Protein AF-A0A7W8E4Y2-F1 (afdb_monomer_lite)

Foldseek 3Di:
DPPPPDQWDWDQDPVRWIFTAGPQLRDGLDIGNDPVVVVVSSVPDDDDPVSNVVVVVVVVVVVVVD

Structure (mmCIF, N/CA/C/O backbone):
data_AF-A0A7W8E4Y2-F1
#
_entry.id   AF-A0A7W8E4Y2-F1
#
loop_
_atom_site.group_PDB
_atom_site.id
_atom_site.type_symbol
_atom_site.label_atom_id
_atom_site.label_alt_id
_atom_site.label_comp_id
_atom_site.label_asym_id
_atom_site.label_entity_id
_atom_site.label_seq_id
_atom_site.pdbx_PDB_ins_code
_atom_site.Cartn_x
_atom_site.Cartn_y
_atom_site.Cartn_z
_atom_site.occupancy
_atom_site.B_iso_or_equiv
_atom_site.auth_seq_id
_atom_site.auth_comp_id
_atom_site.auth_asym_id
_atom_site.auth_atom_id
_atom_site.pdbx_PDB_model_num
ATOM 1 N N . MET A 1 1 ? 12.629 21.270 3.956 1.00 47.47 1 MET A N 1
ATOM 2 C CA . MET A 1 1 ? 12.165 20.141 3.123 1.00 47.47 1 MET A CA 1
ATOM 3 C C . MET A 1 1 ? 10.755 19.803 3.580 1.00 47.47 1 MET A C 1
ATOM 5 O O . MET A 1 1 ? 10.630 19.375 4.724 1.00 47.47 1 MET A O 1
ATOM 9 N N . PRO A 1 2 ? 9.691 20.097 2.814 1.00 50.12 2 PRO A N 1
ATOM 10 C CA . PRO A 1 2 ? 8.349 1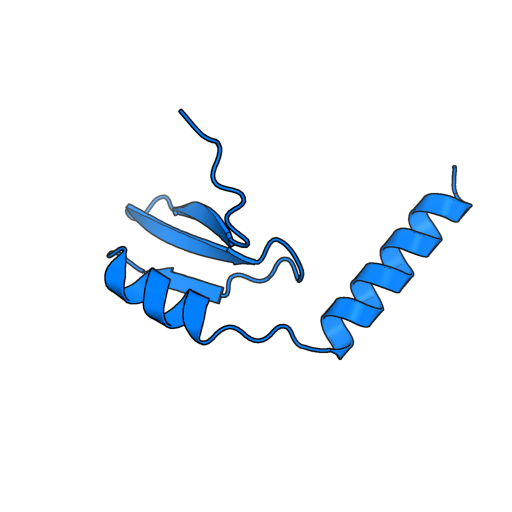9.761 3.261 1.00 50.12 2 PRO A CA 1
ATOM 11 C C . PRO A 1 2 ? 8.227 18.239 3.206 1.00 50.12 2 PRO A C 1
ATOM 13 O O . PRO A 1 2 ? 8.408 17.642 2.149 1.00 50.12 2 PRO A O 1
ATOM 16 N N . TYR A 1 3 ? 7.980 17.612 4.353 1.00 50.62 3 TYR A N 1
ATOM 17 C CA . TYR A 1 3 ? 7.526 16.229 4.405 1.00 50.62 3 TYR A CA 1
ATOM 18 C C . TYR A 1 3 ? 6.190 16.193 3.666 1.00 50.62 3 TYR A C 1
ATOM 20 O O . TYR A 1 3 ? 5.160 16.595 4.208 1.00 50.62 3 TYR A O 1
ATOM 28 N N . THR A 1 4 ? 6.219 15.834 2.385 1.00 57.41 4 THR A N 1
ATOM 29 C CA . THR A 1 4 ? 5.010 15.665 1.593 1.00 57.41 4 THR A CA 1
ATOM 30 C C . THR A 1 4 ? 4.170 14.611 2.299 1.00 57.41 4 THR A C 1
ATOM 32 O O . THR A 1 4 ? 4.665 13.547 2.679 1.00 57.41 4 THR A O 1
ATOM 35 N N . ASN A 1 5 ? 2.902 14.934 2.551 1.00 70.62 5 ASN A N 1
ATOM 36 C CA . ASN A 1 5 ? 1.935 14.023 3.155 1.00 70.62 5 ASN A CA 1
ATOM 37 C C . ASN A 1 5 ? 1.526 12.967 2.118 1.00 70.62 5 ASN A C 1
ATOM 39 O O . ASN A 1 5 ? 0.372 12.895 1.702 1.00 70.62 5 ASN A O 1
ATOM 43 N N 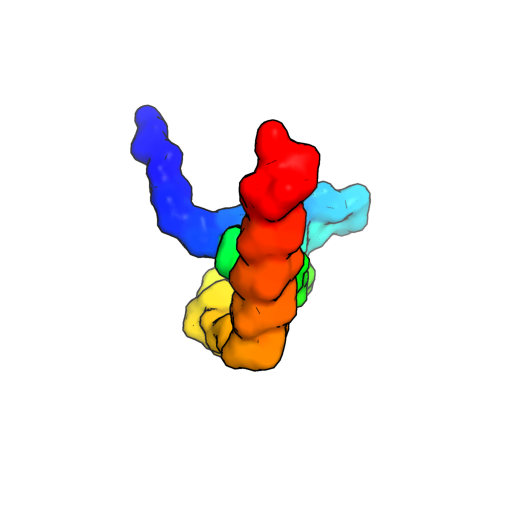. ASP A 1 6 ? 2.516 12.228 1.623 1.00 80.06 6 ASP A N 1
ATOM 44 C CA . ASP A 1 6 ? 2.334 11.221 0.601 1.00 80.06 6 ASP A CA 1
ATOM 45 C C . ASP A 1 6 ? 1.463 10.107 1.198 1.00 80.06 6 ASP A C 1
ATOM 47 O O . ASP A 1 6 ? 1.812 9.571 2.259 1.00 80.06 6 ASP A O 1
ATOM 51 N N . PRO A 1 7 ? 0.313 9.770 0.592 1.00 88.44 7 PRO A N 1
ATOM 52 C CA . PRO A 1 7 ? -0.521 8.668 1.056 1.00 88.44 7 PRO A CA 1
ATOM 53 C C . PRO A 1 7 ? 0.180 7.306 0.963 1.00 88.44 7 PRO A C 1
ATOM 55 O O . PRO A 1 7 ? -0.313 6.338 1.553 1.00 88.44 7 PRO A O 1
ATOM 58 N N . PHE A 1 8 ? 1.329 7.231 0.290 1.00 90.19 8 PHE A N 1
ATOM 59 C CA . PHE A 1 8 ? 2.123 6.028 0.131 1.00 90.19 8 PHE A CA 1
ATOM 60 C C . PHE A 1 8 ? 3.456 6.121 0.885 1.00 90.19 8 PHE A C 1
ATOM 62 O O . PHE A 1 8 ? 4.047 7.183 1.096 1.00 90.19 8 PHE A O 1
ATOM 69 N N . ALA A 1 9 ? 3.885 4.982 1.414 1.00 90.56 9 ALA A N 1
ATOM 70 C CA . ALA A 1 9 ? 5.208 4.760 1.965 1.00 90.56 9 ALA A CA 1
ATOM 71 C C . ALA A 1 9 ? 5.975 3.888 0.982 1.00 90.56 9 ALA A C 1
ATOM 73 O O . ALA A 1 9 ? 5.429 2.908 0.480 1.00 90.56 9 ALA A O 1
ATOM 74 N N . HIS A 1 10 ? 7.244 4.202 0.752 1.00 90.06 10 HIS A N 1
ATOM 75 C CA . HIS A 1 10 ? 8.068 3.401 -0.134 1.00 90.06 10 HIS A CA 1
ATOM 76 C C . HIS A 1 10 ? 9.105 2.596 0.626 1.00 90.06 10 HIS A C 1
ATOM 78 O O . HIS A 1 10 ? 9.790 3.129 1.499 1.00 90.06 10 HIS A O 1
ATOM 84 N N . ARG A 1 11 ? 9.253 1.326 0.257 1.00 90.44 11 ARG A N 1
ATOM 85 C CA . ARG A 1 11 ? 10.296 0.445 0.784 1.00 90.44 11 ARG A CA 1
ATOM 86 C C . ARG A 1 11 ? 11.201 -0.001 -0.351 1.00 90.44 11 ARG A C 1
ATOM 88 O O . ARG A 1 11 ? 10.712 -0.481 -1.362 1.00 90.44 11 ARG A O 1
ATOM 95 N N . ILE A 1 12 ? 12.511 0.131 -0.168 1.00 90.94 12 ILE A N 1
ATOM 96 C CA . ILE A 1 12 ? 13.495 -0.419 -1.104 1.00 90.94 12 ILE A CA 1
ATOM 97 C C . ILE A 1 12 ? 13.763 -1.870 -0.709 1.00 90.94 12 ILE A C 1
ATOM 99 O O . ILE A 1 12 ? 14.078 -2.162 0.446 1.00 90.94 12 ILE A O 1
ATOM 103 N N . ASN A 1 13 ? 13.616 -2.769 -1.670 1.00 89.50 13 ASN A N 1
ATOM 104 C CA . ASN A 1 13 ? 13.853 -4.193 -1.514 1.00 89.50 13 ASN A CA 1
ATOM 105 C C . ASN A 1 13 ? 15.325 -4.541 -1.808 1.00 89.50 13 ASN A C 1
ATOM 107 O O . ASN A 1 13 ? 16.001 -3.809 -2.534 1.00 89.50 13 ASN A O 1
ATOM 111 N N . PRO A 1 14 ? 15.835 -5.690 -1.317 1.00 91.56 14 PRO A N 1
ATOM 112 C CA . PRO A 1 14 ? 17.228 -6.102 -1.538 1.00 91.56 14 PRO A CA 1
ATOM 113 C C . PRO A 1 14 ? 17.619 -6.284 -3.011 1.00 91.56 14 PRO A C 1
ATOM 115 O O . PRO A 1 14 ? 18.788 -6.164 -3.357 1.00 91.56 14 PRO A O 1
ATOM 118 N N . ASN A 1 15 ? 16.647 -6.563 -3.881 1.00 88.06 15 ASN A N 1
ATOM 119 C CA . ASN A 1 15 ? 16.841 -6.681 -5.327 1.00 88.06 15 ASN A CA 1
ATOM 120 C C . ASN A 1 15 ? 16.877 -5.319 -6.055 1.00 88.06 15 ASN A C 1
ATOM 122 O O . ASN A 1 15 ? 16.933 -5.300 -7.279 1.00 88.06 15 ASN A O 1
ATOM 126 N N . GLY A 1 16 ? 16.801 -4.197 -5.331 1.00 86.31 16 GLY A N 1
ATOM 127 C CA . GLY A 1 16 ? 16.798 -2.844 -5.895 1.00 86.31 16 GLY A CA 1
ATOM 128 C C . GLY A 1 16 ? 15.421 -2.330 -6.327 1.00 86.31 16 GLY A C 1
ATOM 129 O O . GLY A 1 16 ? 15.302 -1.160 -6.679 1.00 86.31 16 GLY A O 1
ATOM 130 N N . THR A 1 17 ? 14.372 -3.155 -6.262 1.00 89.25 17 THR A N 1
ATOM 131 C CA . THR A 1 17 ? 12.996 -2.707 -6.539 1.00 89.25 17 THR A CA 1
ATOM 132 C C . THR A 1 17 ? 12.436 -1.872 -5.387 1.00 89.25 17 THR A C 1
ATOM 134 O O . THR A 1 17 ? 12.910 -1.947 -4.251 1.00 89.25 17 THR A O 1
ATOM 137 N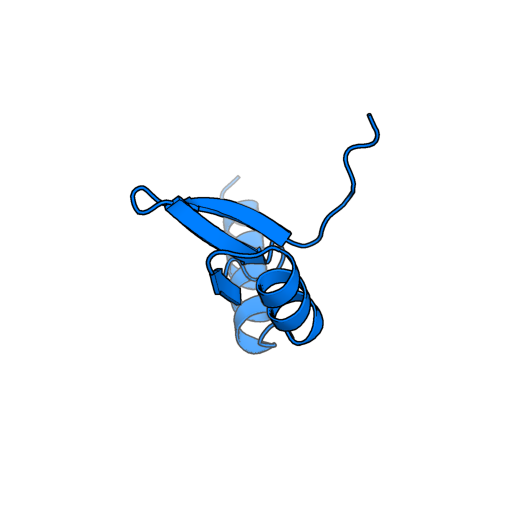 N . LYS A 1 18 ? 11.403 -1.081 -5.669 1.00 91.31 18 LYS A N 1
ATOM 138 C CA . LYS A 1 18 ? 10.702 -0.240 -4.701 1.00 91.31 18 LYS A CA 1
ATOM 139 C C . LYS A 1 18 ? 9.261 -0.719 -4.570 1.00 91.31 18 LYS A C 1
ATOM 141 O O . LYS A 1 18 ? 8.537 -0.787 -5.559 1.00 91.31 18 LYS A O 1
ATOM 146 N N . ASP A 1 19 ? 8.848 -1.034 -3.351 1.00 91.62 19 ASP A N 1
ATOM 147 C CA . ASP A 1 19 ? 7.446 -1.253 -3.016 1.00 91.62 19 ASP A CA 1
ATOM 148 C C . ASP A 1 19 ? 6.788 0.085 -2.713 1.00 91.62 19 ASP A C 1
ATOM 150 O O . ASP A 1 19 ? 7.344 0.887 -1.958 1.00 91.62 19 ASP A O 1
ATOM 154 N N . SER A 1 20 ? 5.583 0.293 -3.231 1.00 92.38 20 SER A N 1
ATOM 155 C CA . SER A 1 20 ? 4.692 1.365 -2.797 1.00 92.38 20 SER A CA 1
ATOM 156 C C . SER A 1 20 ? 3.595 0.797 -1.905 1.00 92.38 20 SER A C 1
ATOM 158 O O . SER A 1 20 ? 2.883 -0.130 -2.286 1.00 92.38 20 SER A O 1
ATOM 160 N N . ILE A 1 21 ? 3.483 1.316 -0.685 1.00 92.75 21 ILE A N 1
ATOM 161 C CA . ILE A 1 21 ? 2.626 0.790 0.378 1.00 92.75 21 ILE A CA 1
ATOM 162 C C . ILE A 1 21 ? 1.634 1.871 0.791 1.00 92.75 21 ILE A C 1
ATOM 164 O O . ILE A 1 21 ? 2.022 2.941 1.256 1.00 92.75 21 ILE A O 1
ATOM 168 N N . CYS A 1 22 ? 0.337 1.598 0.690 1.00 92.88 22 CYS A N 1
ATOM 169 C CA . CYS A 1 22 ? -0.686 2.560 1.088 1.00 92.88 22 CYS A CA 1
ATOM 170 C C . CYS A 1 22 ? -0.739 2.720 2.614 1.00 92.88 22 CYS A C 1
ATOM 172 O O . CYS A 1 22 ? -0.989 1.760 3.343 1.00 92.88 22 CYS A O 1
ATOM 174 N N . LYS A 1 23 ? -0.613 3.951 3.121 1.00 90.81 23 LYS A N 1
ATOM 175 C CA . LYS A 1 23 ? -0.680 4.251 4.566 1.00 90.81 23 LYS A CA 1
ATOM 176 C C . LYS A 1 23 ? -2.091 4.128 5.160 1.00 90.81 23 LYS A C 1
ATOM 178 O O . LYS A 1 23 ? -2.247 4.186 6.378 1.00 90.81 23 LYS A O 1
ATOM 183 N N . LYS A 1 24 ? -3.127 3.980 4.323 1.00 90.06 24 LYS A N 1
ATOM 184 C CA . LYS A 1 24 ? -4.523 3.804 4.767 1.00 90.06 24 LYS A CA 1
ATOM 185 C C . LYS A 1 24 ? -4.868 2.338 5.011 1.00 90.06 24 LYS A C 1
ATOM 187 O O . LYS A 1 24 ? -5.366 2.008 6.083 1.00 90.06 24 LYS A O 1
ATOM 192 N N . CYS A 1 25 ? -4.612 1.478 4.025 1.00 92.31 25 CYS A N 1
ATOM 193 C CA . CYS A 1 25 ? -4.987 0.059 4.061 1.00 92.31 25 CYS A CA 1
ATOM 194 C C . CYS A 1 25 ? -3.809 -0.894 4.345 1.00 92.31 25 CYS A C 1
ATOM 196 O O . CYS A 1 25 ? -4.027 -2.097 4.516 1.00 92.31 25 CYS A O 1
ATOM 198 N N . PHE A 1 26 ? -2.580 -0.365 4.404 1.00 90.19 26 PHE A N 1
ATOM 199 C CA . PHE A 1 26 ? -1.330 -1.095 4.652 1.00 90.19 26 PHE A CA 1
ATOM 200 C C . PHE A 1 26 ? -1.045 -2.223 3.650 1.00 90.19 26 PHE A C 1
ATOM 202 O O . PHE A 1 26 ? -0.375 -3.199 3.981 1.00 90.19 26 PHE A O 1
ATOM 209 N N . LEU A 1 27 ? -1.561 -2.104 2.425 1.00 90.75 27 LEU A N 1
ATOM 210 C CA . LEU A 1 27 ? -1.242 -3.006 1.323 1.00 90.75 27 LEU A CA 1
ATOM 211 C C . LEU A 1 27 ? -0.108 -2.452 0.472 1.00 90.75 27 LEU A C 1
ATOM 213 O O . LEU A 1 27 ? -0.051 -1.247 0.216 1.00 90.75 27 LEU A O 1
ATOM 217 N N . THR A 1 28 ? 0.739 -3.358 -0.011 1.00 93.25 28 THR A N 1
ATOM 218 C CA . THR A 1 28 ? 1.634 -3.076 -1.130 1.00 93.25 28 THR A CA 1
ATOM 219 C C . THR A 1 28 ? 0.781 -2.934 -2.383 1.00 93.25 28 THR A C 1
ATOM 221 O O . THR A 1 28 ? 0.161 -3.890 -2.837 1.00 93.25 28 THR A O 1
ATOM 224 N N . VAL A 1 29 ? 0.723 -1.712 -2.893 1.00 91.31 29 VAL A N 1
ATOM 225 C CA . VAL A 1 29 ? 0.001 -1.310 -4.101 1.00 91.31 29 VAL A CA 1
ATOM 226 C C . VAL A 1 29 ? 0.716 -1.813 -5.348 1.00 91.31 29 VAL A C 1
ATOM 228 O O . VAL A 1 29 ? 0.085 -2.152 -6.343 1.00 91.31 29 VAL A O 1
ATOM 231 N N . GLY A 1 30 ? 2.043 -1.883 -5.279 1.00 89.12 30 GLY A N 1
ATOM 232 C CA . GLY A 1 30 ? 2.873 -2.348 -6.371 1.00 89.12 30 GLY A CA 1
ATOM 233 C C . GLY A 1 30 ? 4.339 -2.427 -5.988 1.00 89.12 30 GLY A C 1
ATOM 234 O O . GLY A 1 30 ? 4.769 -1.808 -5.013 1.00 89.12 30 GLY A O 1
ATOM 235 N N . THR A 1 31 ? 5.086 -3.174 -6.792 1.00 90.44 31 THR A N 1
ATOM 236 C CA . THR A 1 31 ? 6.545 -3.261 -6.744 1.00 90.44 31 THR A CA 1
ATOM 237 C C . THR A 1 31 ? 7.071 -2.926 -8.126 1.00 90.44 31 THR A C 1
ATOM 239 O O . THR A 1 31 ? 6.573 -3.449 -9.122 1.00 90.44 31 THR A O 1
ATOM 242 N N . GLY A 1 32 ? 8.073 -2.063 -8.216 1.00 85.19 32 GLY A N 1
ATOM 243 C CA . GLY A 1 32 ? 8.718 -1.810 -9.495 1.00 85.19 32 GLY A CA 1
ATOM 244 C C . GLY A 1 32 ? 9.984 -0.994 -9.371 1.00 85.19 32 GLY A C 1
ATOM 245 O O . GLY A 1 32 ? 10.424 -0.633 -8.282 1.00 85.19 32 GLY A O 1
ATOM 246 N N . GLU A 1 33 ? 10.609 -0.786 -10.517 1.00 80.56 33 GLU A N 1
ATOM 247 C CA . GLU A 1 33 ? 11.977 -0.277 -10.605 1.00 80.56 33 GLU A CA 1
ATOM 248 C C . GLU A 1 33 ? 12.016 1.230 -10.882 1.00 80.56 33 GLU A C 1
ATOM 250 O O . GLU A 1 33 ? 12.990 1.893 -10.538 1.00 80.56 33 GLU A O 1
ATOM 255 N N . THR A 1 34 ? 10.945 1.784 -11.461 1.00 80.12 34 THR A N 1
ATOM 256 C CA . THR A 1 34 ? 10.853 3.195 -11.856 1.00 80.12 34 THR A CA 1
ATOM 257 C C . THR A 1 34 ? 9.750 3.931 -11.103 1.00 80.12 34 THR A C 1
ATOM 259 O O . THR A 1 34 ? 8.713 3.362 -10.746 1.00 80.12 34 THR A O 1
ATOM 262 N N . GLU A 1 35 ? 9.955 5.228 -10.873 1.00 80.00 35 GLU A N 1
ATOM 263 C CA . GLU A 1 35 ? 8.968 6.064 -10.187 1.00 80.00 35 GLU A CA 1
ATOM 264 C C . GLU A 1 35 ? 7.698 6.260 -11.016 1.00 80.00 35 GLU A C 1
ATOM 266 O O . GLU A 1 35 ? 6.610 6.359 -10.456 1.00 80.00 35 GLU A O 1
ATOM 271 N N . GLU A 1 36 ? 7.806 6.291 -12.344 1.00 84.19 36 GLU A N 1
ATOM 272 C CA . GLU A 1 36 ? 6.671 6.452 -13.252 1.00 84.19 36 GLU A CA 1
ATOM 273 C C . GLU A 1 36 ? 5.695 5.282 -13.129 1.00 84.19 36 GLU A C 1
ATOM 275 O O . GLU A 1 36 ? 4.485 5.493 -13.040 1.00 84.19 36 GLU A O 1
ATOM 280 N N . HIS A 1 37 ? 6.215 4.052 -13.065 1.00 82.38 37 HIS A N 1
ATOM 281 C CA . HIS A 1 37 ? 5.380 2.864 -12.922 1.00 82.38 37 HIS A CA 1
ATOM 282 C C . HIS A 1 37 ? 4.712 2.831 -11.540 1.00 82.38 37 HIS A C 1
ATOM 284 O O . HIS A 1 37 ? 3.523 2.533 -11.439 1.00 82.38 37 HIS A O 1
ATOM 290 N N . MET A 1 38 ? 5.436 3.233 -10.487 1.00 84.75 38 MET A N 1
ATOM 291 C CA . MET A 1 38 ? 4.869 3.366 -9.139 1.00 84.75 38 MET A CA 1
ATOM 292 C C . MET A 1 38 ? 3.758 4.410 -9.082 1.00 84.75 38 MET A C 1
ATOM 294 O O . MET A 1 38 ? 2.697 4.119 -8.544 1.00 84.75 38 MET A O 1
ATOM 298 N N . LYS A 1 39 ? 3.940 5.579 -9.706 1.00 85.62 39 LYS A N 1
ATOM 299 C CA . LYS A 1 39 ? 2.918 6.639 -9.732 1.00 85.62 39 LYS A CA 1
ATOM 300 C C . LYS A 1 39 ? 1.627 6.196 -10.413 1.00 85.62 39 LYS A C 1
ATOM 302 O O . LYS A 1 39 ? 0.552 6.634 -10.013 1.00 85.62 39 LYS A O 1
ATOM 307 N N . ILE A 1 40 ? 1.710 5.346 -11.438 1.00 86.94 40 ILE A N 1
ATOM 308 C CA . ILE A 1 40 ? 0.522 4.786 -12.096 1.00 86.94 40 ILE A CA 1
ATOM 309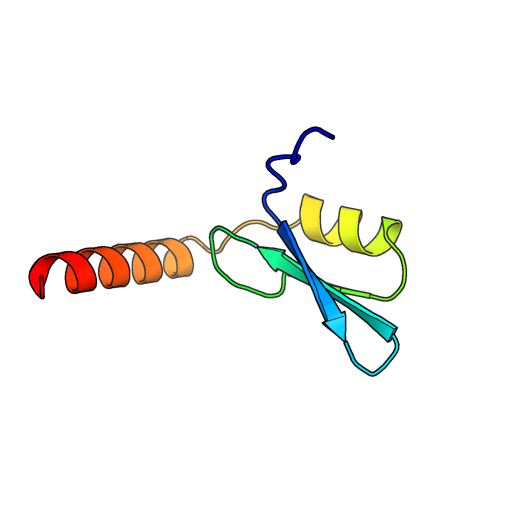 C C . ILE A 1 40 ? -0.222 3.855 -11.134 1.00 86.94 40 ILE A C 1
ATOM 311 O O . ILE A 1 40 ? -1.422 4.029 -10.942 1.00 86.94 40 ILE A O 1
ATOM 315 N N . LEU A 1 41 ? 0.491 2.929 -10.486 1.00 86.94 41 LEU A N 1
ATOM 316 C CA . LEU A 1 41 ? -0.097 1.988 -9.525 1.00 86.94 41 LEU A CA 1
ATOM 317 C C . LEU A 1 41 ? -0.699 2.717 -8.315 1.00 86.94 41 LEU A C 1
ATOM 319 O O . LEU A 1 41 ? -1.800 2.403 -7.876 1.00 86.94 41 LEU A O 1
ATOM 323 N N . GLU A 1 42 ? -0.014 3.741 -7.812 1.00 90.06 42 GLU A N 1
ATOM 324 C CA . GLU A 1 42 ? -0.486 4.611 -6.731 1.00 90.06 42 GLU A CA 1
ATOM 325 C C . GLU A 1 42 ? -1.739 5.394 -7.110 1.00 90.06 42 GLU A C 1
ATOM 327 O O . GLU A 1 42 ? -2.663 5.511 -6.305 1.00 90.06 42 GLU A O 1
ATOM 332 N N . ARG A 1 43 ? -1.783 5.929 -8.335 1.00 89.25 43 ARG A N 1
ATOM 333 C CA . ARG A 1 43 ? -2.931 6.684 -8.841 1.00 89.25 43 ARG A CA 1
ATOM 334 C C . ARG A 1 43 ? -4.161 5.800 -9.026 1.00 89.25 43 ARG A C 1
ATOM 336 O O . ARG A 1 43 ? -5.268 6.275 -8.787 1.00 89.25 43 ARG A O 1
ATOM 343 N N . ASP A 1 44 ? -3.969 4.562 -9.467 1.00 89.56 44 ASP A N 1
ATOM 344 C CA . ASP A 1 44 ? -5.054 3.604 -9.695 1.00 89.56 44 ASP A CA 1
ATOM 345 C C . ASP A 1 44 ? -5.505 2.899 -8.401 1.00 89.56 44 ASP A C 1
ATOM 347 O O . ASP A 1 44 ? -6.558 2.265 -8.348 1.00 89.56 44 ASP A O 1
ATOM 351 N N . HIS A 1 45 ? -4.740 3.035 -7.313 1.00 91.31 45 HIS A N 1
ATOM 352 C CA . HIS A 1 45 ? -5.056 2.385 -6.052 1.00 91.31 45 HIS A CA 1
ATOM 353 C C . HIS A 1 45 ? -6.327 2.931 -5.401 1.00 91.31 45 HIS A C 1
ATOM 355 O O . HIS A 1 45 ? -6.362 4.034 -4.848 1.00 91.31 45 HIS A O 1
ATOM 361 N N . VAL A 1 46 ? -7.339 2.073 -5.330 1.00 92.19 46 VAL A N 1
ATOM 362 C CA . VAL A 1 46 ? -8.508 2.256 -4.474 1.00 92.19 46 VAL A CA 1
ATOM 363 C C . VAL A 1 46 ? -8.424 1.251 -3.333 1.00 92.19 46 VAL A C 1
ATOM 365 O O . VAL A 1 46 ? -8.274 0.051 -3.548 1.00 92.19 46 VAL A O 1
ATOM 368 N N . CYS A 1 47 ? -8.500 1.733 -2.093 1.00 92.50 47 CYS A N 1
ATOM 369 C CA . CYS A 1 47 ? -8.525 0.841 -0.941 1.00 92.50 47 CYS A CA 1
ATOM 370 C C . CYS A 1 47 ? -9.820 0.020 -0.929 1.00 92.50 47 CYS A C 1
ATOM 372 O O . CYS A 1 47 ? -10.911 0.592 -0.968 1.00 92.50 47 CYS A O 1
ATOM 374 N N . ASP A 1 48 ? -9.701 -1.295 -0.749 1.00 89.75 48 ASP A N 1
ATOM 375 C CA . ASP A 1 48 ? -10.862 -2.147 -0.507 1.00 89.75 48 ASP A CA 1
ATOM 376 C C . ASP A 1 48 ? -11.597 -1.709 0.760 1.00 89.75 48 ASP A C 1
ATOM 378 O O . ASP A 1 48 ? -11.027 -1.675 1.858 1.00 89.75 48 ASP A O 1
ATOM 382 N N . ARG A 1 49 ? -12.893 -1.421 0.612 1.00 87.69 49 ARG A N 1
ATOM 383 C CA . ARG A 1 49 ? -13.755 -0.963 1.708 1.00 87.69 49 ARG A CA 1
ATOM 384 C C . ARG A 1 49 ? -13.724 -1.918 2.901 1.00 87.69 49 ARG A C 1
ATOM 386 O O . ARG A 1 49 ? -13.509 -1.476 4.025 1.00 87.69 49 ARG A O 1
ATOM 393 N N . TRP A 1 50 ? -13.840 -3.220 2.641 1.00 87.12 50 TRP A N 1
ATOM 394 C CA . TRP A 1 50 ? -13.762 -4.259 3.669 1.00 87.12 50 TRP A CA 1
ATOM 395 C C . TRP A 1 50 ? -12.467 -4.175 4.487 1.00 87.12 50 TRP A C 1
ATOM 397 O O . TRP A 1 50 ? -12.467 -4.316 5.708 1.00 87.12 50 TRP A O 1
ATOM 407 N N . ARG A 1 51 ? -11.338 -3.902 3.827 1.00 85.75 51 ARG A N 1
ATOM 408 C CA . ARG A 1 51 ? -10.044 -3.833 4.506 1.00 85.75 51 ARG A CA 1
ATOM 409 C C . ARG A 1 51 ? -9.942 -2.615 5.414 1.00 85.75 51 ARG A C 1
ATOM 411 O O . ARG A 1 51 ? -9.378 -2.719 6.501 1.00 85.75 51 ARG A O 1
ATOM 418 N N . LEU A 1 52 ? -10.504 -1.484 4.992 1.00 88.69 52 LEU A N 1
ATOM 419 C CA . LEU A 1 52 ? -10.595 -0.290 5.831 1.00 88.69 52 LEU A CA 1
ATOM 420 C C . LEU A 1 52 ? -11.469 -0.540 7.069 1.00 88.69 52 LEU A C 1
ATOM 422 O O . LEU A 1 52 ? -11.053 -0.191 8.172 1.00 88.69 52 LEU A O 1
ATOM 426 N N . GLU A 1 53 ? -12.614 -1.206 6.903 1.00 89.75 53 GLU A N 1
ATOM 427 C CA . GLU A 1 53 ? -13.527 -1.557 8.003 1.00 89.75 53 GLU A CA 1
ATOM 428 C C . GLU A 1 53 ? -12.842 -2.470 9.036 1.00 89.75 53 GLU A C 1
ATOM 430 O O . GLU A 1 53 ? -12.887 -2.201 10.238 1.00 89.75 53 GLU A O 1
ATOM 435 N N . VAL A 1 54 ? -12.113 -3.500 8.590 1.00 87.81 54 VAL A N 1
ATOM 436 C CA . VAL A 1 54 ? -11.346 -4.388 9.486 1.00 87.81 54 VAL A CA 1
ATOM 437 C C . VAL A 1 54 ? -10.272 -3.623 10.267 1.00 87.81 54 VAL A C 1
ATOM 439 O O . VAL A 1 54 ? -10.105 -3.847 11.468 1.00 87.81 54 VAL A O 1
ATOM 442 N N . ILE A 1 55 ? -9.549 -2.707 9.613 1.00 88.62 55 ILE A N 1
ATOM 443 C CA . ILE A 1 55 ? -8.529 -1.873 10.270 1.00 88.62 55 ILE A CA 1
ATOM 444 C C . ILE A 1 55 ? -9.166 -0.970 11.326 1.00 88.62 55 ILE A C 1
ATOM 446 O O . ILE A 1 55 ? -8.605 -0.795 12.409 1.00 88.62 55 ILE A O 1
ATOM 450 N N . GLU A 1 56 ? -10.329 -0.395 11.037 1.00 88.12 56 GLU A N 1
ATOM 451 C CA . GLU A 1 56 ? -11.047 0.451 11.984 1.00 88.12 56 GLU A CA 1
ATOM 452 C C . GLU A 1 56 ? -11.522 -0.338 13.210 1.00 88.12 56 GLU A C 1
ATOM 454 O O . GLU A 1 56 ? -11.272 0.088 14.340 1.00 88.12 56 GLU A O 1
ATOM 459 N N . ILE A 1 57 ? -12.087 -1.532 13.010 1.00 88.31 57 ILE A N 1
ATOM 460 C CA . ILE A 1 57 ? -12.461 -2.443 14.103 1.00 88.31 57 ILE A CA 1
ATOM 461 C C . ILE A 1 57 ? -11.232 -2.803 14.949 1.00 88.31 57 ILE A C 1
ATOM 463 O O . ILE A 1 57 ? -11.284 -2.762 16.181 1.00 88.31 57 ILE A O 1
ATOM 467 N N . ALA A 1 58 ? -10.103 -3.126 14.311 1.00 84.81 58 ALA A N 1
ATOM 468 C CA . ALA A 1 58 ? -8.858 -3.426 15.015 1.00 84.81 58 ALA A CA 1
ATOM 469 C C . ALA A 1 58 ? -8.374 -2.229 15.852 1.00 84.81 58 ALA A C 1
ATOM 471 O O . ALA A 1 58 ? -8.022 -2.398 17.019 1.00 84.81 58 ALA A O 1
ATOM 472 N N . ARG A 1 59 ? -8.434 -1.008 15.303 1.00 83.25 59 ARG A N 1
ATOM 473 C CA . ARG A 1 59 ? -8.091 0.227 16.029 1.00 83.25 59 ARG A CA 1
ATOM 474 C C . ARG A 1 59 ? -9.001 0.469 17.228 1.00 83.25 59 ARG A C 1
ATOM 476 O O . ARG A 1 59 ? -8.520 0.917 18.264 1.00 83.25 59 ARG A O 1
ATOM 483 N N . GLN A 1 60 ? -10.298 0.196 17.102 1.00 79.94 60 GLN A N 1
ATOM 484 C CA . GLN A 1 60 ? -11.249 0.335 18.206 1.00 79.94 60 GLN A CA 1
ATOM 485 C C . GLN A 1 60 ? -10.950 -0.669 19.327 1.00 79.94 60 GLN A C 1
ATOM 487 O O . GLN A 1 60 ? -10.952 -0.289 20.492 1.00 79.94 60 GL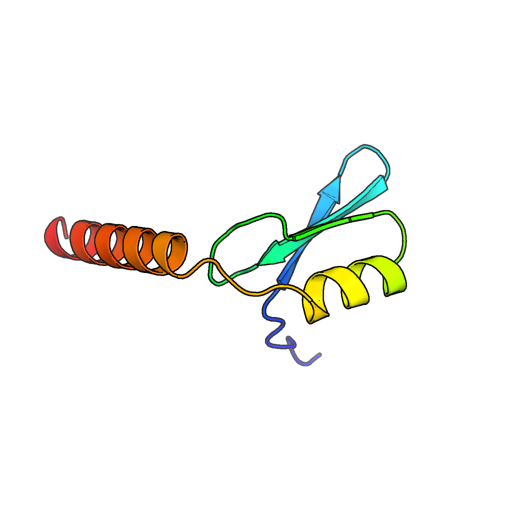N A O 1
ATOM 492 N N . ARG A 1 61 ? -10.578 -1.913 18.994 1.00 72.81 61 ARG A N 1
ATOM 493 C CA . ARG A 1 61 ? -10.150 -2.919 19.986 1.00 72.81 61 ARG A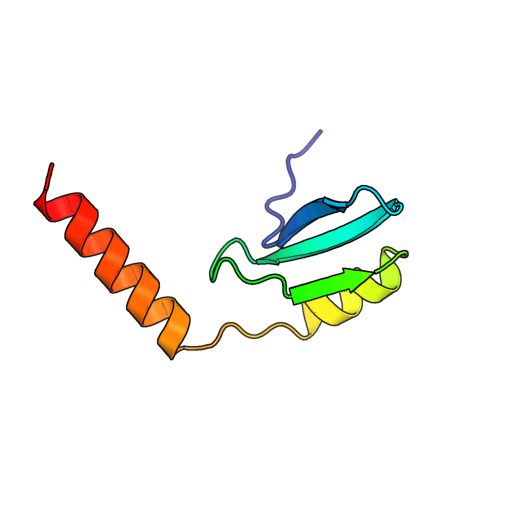 CA 1
ATOM 494 C C . ARG A 1 61 ? -8.884 -2.511 20.736 1.00 72.81 61 ARG A C 1
ATOM 496 O O . ARG A 1 61 ? -8.827 -2.669 21.951 1.00 72.81 61 ARG A O 1
ATOM 503 N N . SER A 1 62 ? -7.897 -1.940 20.045 1.00 69.12 62 SER A N 1
ATOM 504 C CA . SER A 1 62 ? -6.679 -1.432 20.691 1.00 69.12 62 SER A CA 1
ATOM 505 C C . SER A 1 62 ? -6.950 -0.291 21.677 1.00 69.12 62 SER A C 1
ATOM 507 O O . SER A 1 62 ? -6.192 -0.137 22.625 1.00 69.12 62 SER A O 1
ATOM 509 N N . LYS A 1 63 ? -8.020 0.490 21.475 1.00 62.47 63 LYS A N 1
ATOM 510 C CA . LYS A 1 63 ? -8.427 1.572 22.388 1.00 62.47 63 LYS A CA 1
ATOM 511 C C . LYS A 1 63 ? -9.208 1.086 23.610 1.00 62.47 63 LYS A C 1
ATOM 513 O O . LYS A 1 63 ? -9.293 1.818 24.581 1.00 62.47 63 LYS A O 1
ATOM 518 N N . VAL A 1 64 ? -9.801 -0.106 23.546 1.00 60.84 64 VAL A N 1
ATOM 519 C CA . VAL A 1 64 ? -10.574 -0.697 24.654 1.00 60.84 64 VAL A CA 1
ATOM 520 C C . VAL A 1 64 ? -9.668 -1.440 25.647 1.00 60.84 64 VAL A C 1
ATOM 522 O O . VAL A 1 64 ? -10.043 -1.611 26.799 1.00 60.84 64 VAL A O 1
ATOM 525 N N . ASN A 1 65 ? -8.469 -1.850 25.220 1.00 54.44 65 ASN A N 1
ATOM 526 C CA . ASN A 1 65 ? -7.464 -2.523 26.057 1.00 54.44 65 ASN A CA 1
ATOM 527 C C . ASN A 1 65 ? -6.407 -1.570 26.662 1.00 54.44 65 ASN A C 1
ATOM 529 O O . ASN A 1 65 ? -5.362 -2.043 27.114 1.00 54.44 65 ASN A O 1
ATOM 533 N N . GLN A 1 66 ? -6.641 -0.256 26.634 1.00 51.50 66 GLN A N 1
ATOM 534 C CA . GLN A 1 66 ? -5.800 0.766 27.269 1.00 51.50 66 GLN A CA 1
ATOM 535 C C . GLN A 1 66 ? -6.584 1.443 28.390 1.00 51.50 66 GLN A C 1
ATOM 537 O O . GLN A 1 66 ? -5.952 1.739 29.426 1.00 51.50 66 GLN A O 1
#

Organism: NCBI:txid474949

pLDDT: mean 83.38, std 11.97, range [47.47, 93.25]

Sequence (66 aa):
MPYTNDPFAHRINPNGTKDSICKKCFLTVGTGETEEHMKILERDHVCDRWRLEVIEIARQRSKVNQ

Radius of gyration: 14.41 Å; chains: 1; bounding box: 31×27×40 Å

Secondary structure (DSSP, 8-state):
------SEEEEE-TTS-EEEEETTT--EEEEESSHHHHHHHHHH----HHHHHHHHHHHHHHHH--